Protein AF-A0AAP9E9R8-F1 (afdb_monomer)

Nearest PDB structures (foldseek):
  3x38-assembly2_D  TM=5.522E-01  e=5.256E+00  Saccharomyces cerevisiae S288C
  6zsa-assembly1_AY  TM=6.234E-01  e=9.623E+00  Homo sapiens

Radius of gyration: 12.61 Å; Cα contacts (8 Å, |Δi|>4): 44; chains: 1; bounding box: 23×25×42 Å

Solvent-accessible surface area (backbone atoms only — not comparable to full-atom values): 4217 Å² total; per-residue (Å²): 134,84,78,76,71,67,72,49,73,70,47,52,53,50,40,49,52,53,46,52,53,52,26,61,77,71,72,47,55,76,85,35,72,64,44,48,52,48,47,53,52,40,49,56,47,49,50,64,74,77,61,55,75,69,57,51,48,50,53,48,52,52,51,49,56,52,49,72,74,62,122

pLDDT: mean 85.02, std 15.74, range [34.16, 97.31]

Foldseek 3Di:
DPPPLDQDPVLVVLLVVLLVVVCVVVVHDCPDPLSVVLSVQSVVVRSVVPDDSVRSSVVSVVVVVVVVVPD

Secondary structure (DSSP, 8-state):
--------HHHHHHHHHHHHHHHHHTT--TTSHHHHHHHHHHHHHHHTT---HHHHHHHHHHHHHHHHH--

Mean predicted aligned error: 6.2 Å

Structure (mmCIF, N/CA/C/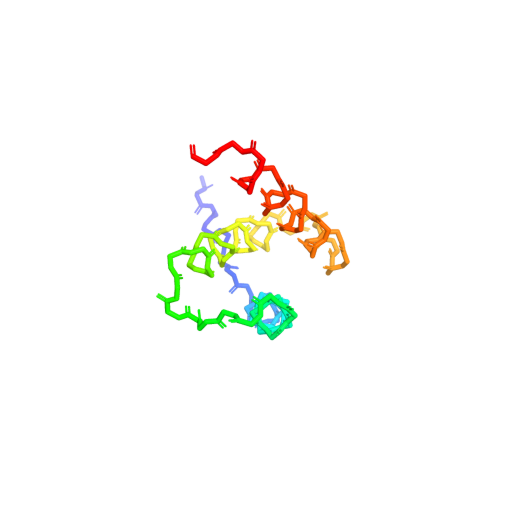O backbone):
data_AF-A0AAP9E9R8-F1
#
_entry.id   AF-A0AAP9E9R8-F1
#
loop_
_atom_site.group_PDB
_atom_site.id
_atom_site.type_symbol
_atom_site.label_atom_id
_atom_site.label_alt_id
_atom_site.label_comp_id
_atom_site.label_asym_id
_atom_site.label_entity_id
_atom_site.label_seq_id
_atom_site.pdbx_PDB_ins_code
_atom_site.Cartn_x
_atom_site.Cartn_y
_atom_site.Cartn_z
_atom_site.occupancy
_atom_site.B_iso_or_equiv
_atom_site.auth_seq_id
_atom_site.auth_comp_id
_atom_site.auth_asym_id
_atom_site.auth_atom_id
_atom_site.pdbx_PDB_model_num
ATOM 1 N N . MET A 1 1 ? -0.322 8.289 -30.237 1.00 34.16 1 MET A N 1
ATOM 2 C CA . MET A 1 1 ? -0.059 6.931 -29.721 1.00 34.16 1 MET A CA 1
ATOM 3 C C . MET A 1 1 ? -0.345 6.954 -28.231 1.00 34.16 1 MET A C 1
ATOM 5 O O . MET A 1 1 ? 0.452 7.492 -27.481 1.00 34.16 1 MET A O 1
ATOM 9 N N . THR A 1 2 ? -1.517 6.491 -27.811 1.00 43.78 2 THR A N 1
ATOM 10 C CA . THR A 1 2 ? -1.881 6.383 -26.393 1.00 43.78 2 THR A CA 1
ATOM 11 C C . THR A 1 2 ? -1.378 5.025 -25.915 1.00 43.78 2 THR A C 1
ATOM 13 O O . THR A 1 2 ? -2.078 4.023 -26.047 1.00 43.78 2 THR A O 1
ATOM 16 N N . GLN A 1 3 ? -0.125 4.962 -25.456 1.00 44.50 3 GLN A N 1
ATOM 17 C CA . GLN A 1 3 ? 0.329 3.808 -24.684 1.00 44.50 3 GLN A CA 1
ATOM 18 C C . GLN A 1 3 ? -0.524 3.780 -23.416 1.00 44.50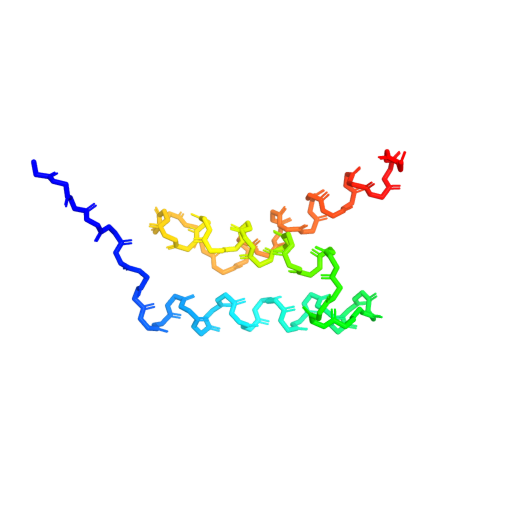 3 GLN A C 1
ATOM 20 O O . GLN A 1 3 ? -0.404 4.636 -22.547 1.00 44.50 3 GLN A O 1
ATOM 25 N N . ARG A 1 4 ? -1.462 2.833 -23.350 1.00 48.97 4 ARG A N 1
ATOM 26 C CA . ARG A 1 4 ? -1.992 2.383 -22.068 1.00 48.97 4 ARG A CA 1
ATOM 27 C C . ARG A 1 4 ? -0.824 1.680 -21.389 1.00 48.97 4 ARG A C 1
ATOM 29 O O . ARG A 1 4 ? -0.522 0.549 -21.758 1.00 48.97 4 ARG A O 1
ATOM 36 N N . GLU A 1 5 ? -0.150 2.377 -20.484 1.00 55.56 5 GLU A N 1
ATOM 37 C CA . GLU A 1 5 ? 0.815 1.800 -19.547 1.00 55.56 5 GLU A CA 1
ATOM 38 C C . GLU A 1 5 ? 0.047 0.783 -18.691 1.00 55.56 5 GLU A C 1
ATOM 40 O O . GLU A 1 5 ? -0.619 1.110 -17.709 1.00 55.56 5 GLU A O 1
ATOM 45 N N . GLY A 1 6 ? -0.027 -0.450 -19.188 1.00 56.19 6 GLY A N 1
ATOM 46 C CA . GLY A 1 6 ? -0.680 -1.548 -18.500 1.00 56.19 6 GLY A CA 1
ATOM 47 C C . GLY A 1 6 ? 0.202 -1.979 -17.343 1.00 56.19 6 GLY A C 1
ATOM 48 O O . GLY A 1 6 ? 1.387 -2.222 -17.540 1.00 56.19 6 GLY A O 1
ATOM 49 N N . LEU A 1 7 ? -0.374 -2.102 -16.148 1.00 60.28 7 LEU A N 1
ATOM 50 C CA . LEU A 1 7 ? 0.308 -2.729 -15.020 1.00 60.28 7 LEU A CA 1
ATOM 51 C C . LEU A 1 7 ? 0.798 -4.118 -15.435 1.00 60.28 7 LEU A C 1
ATOM 53 O O . LEU A 1 7 ? -0.004 -5.018 -15.698 1.00 60.28 7 LEU A O 1
ATOM 57 N N . HIS A 1 8 ? 2.114 -4.295 -15.482 1.00 66.19 8 HIS A N 1
ATOM 58 C CA . HIS A 1 8 ? 2.723 -5.605 -15.647 1.00 66.19 8 HIS A CA 1
ATOM 59 C C . HIS A 1 8 ? 2.373 -6.493 -14.436 1.00 66.19 8 HIS A C 1
ATOM 61 O O . HIS A 1 8 ? 2.236 -6.010 -13.310 1.00 66.19 8 HIS A O 1
ATOM 67 N N . GLY A 1 9 ? 2.224 -7.808 -14.639 1.00 62.09 9 GLY A N 1
ATOM 68 C CA . GLY A 1 9 ? 1.817 -8.738 -13.570 1.00 62.09 9 GLY A CA 1
ATOM 69 C C . GLY A 1 9 ? 2.737 -8.718 -12.338 1.00 62.09 9 GLY A C 1
ATOM 70 O O . GLY A 1 9 ? 2.259 -8.849 -11.213 1.00 62.09 9 GLY A O 1
ATOM 71 N N . ALA A 1 10 ? 4.035 -8.458 -12.537 1.00 61.88 10 ALA A N 1
ATOM 72 C CA . ALA A 1 10 ? 5.002 -8.255 -11.456 1.00 61.88 10 ALA A CA 1
ATOM 73 C C . ALA A 1 10 ? 4.711 -6.984 -10.629 1.00 61.88 10 ALA A C 1
ATOM 75 O O . ALA A 1 10 ? 4.825 -7.008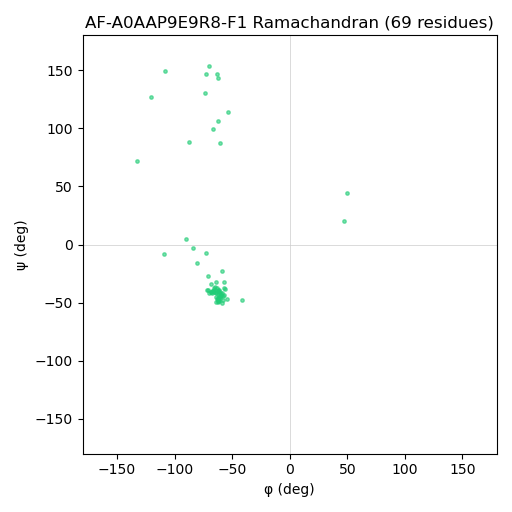 -9.405 1.00 61.88 10 ALA A O 1
ATOM 76 N N . SER A 1 11 ? 4.255 -5.905 -11.273 1.00 78.44 11 SER A N 1
ATOM 77 C CA . SER A 1 11 ? 3.892 -4.645 -10.616 1.00 78.44 11 SER A CA 1
ATOM 78 C C . SER A 1 11 ? 2.636 -4.788 -9.748 1.00 78.44 11 SER A C 1
ATOM 80 O O . SER A 1 11 ? 2.562 -4.191 -8.680 1.00 78.44 11 SER A O 1
ATOM 82 N N . LEU A 1 12 ? 1.669 -5.627 -10.145 1.00 84.56 12 LEU A N 1
ATOM 83 C CA . LEU A 1 12 ? 0.479 -5.910 -9.324 1.00 84.56 12 LEU A CA 1
ATOM 84 C C . LEU A 1 12 ? 0.797 -6.753 -8.087 1.00 84.56 12 LEU A C 1
ATOM 86 O O . LEU A 1 12 ? 0.241 -6.499 -7.019 1.00 84.56 12 LEU A O 1
ATOM 90 N N . MET A 1 13 ? 1.686 -7.740 -8.216 1.00 90.12 13 MET A 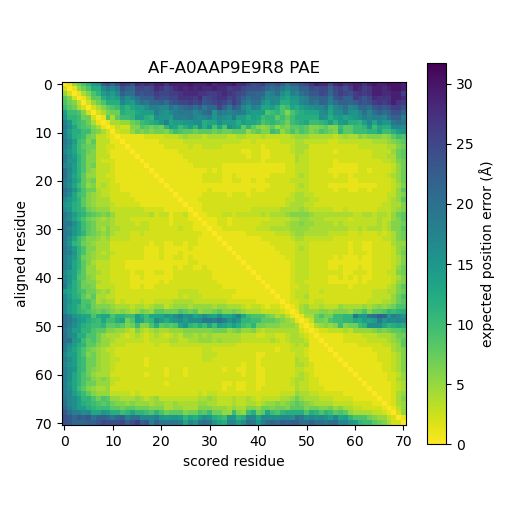N 1
ATOM 91 C CA . MET A 1 13 ? 2.155 -8.511 -7.061 1.00 90.12 13 MET A CA 1
ATOM 92 C C . MET A 1 13 ? 2.872 -7.618 -6.052 1.00 90.12 13 MET A C 1
ATOM 94 O O . MET A 1 13 ? 2.622 -7.737 -4.857 1.00 90.12 13 MET A O 1
ATOM 98 N N . LEU A 1 14 ? 3.705 -6.695 -6.538 1.00 90.31 14 LEU A N 1
ATOM 99 C CA . LEU A 1 14 ? 4.392 -5.730 -5.691 1.00 90.31 14 LEU A CA 1
ATOM 100 C C . LEU A 1 14 ? 3.408 -4.811 -4.958 1.00 90.31 14 LEU A C 1
ATOM 102 O O . LEU A 1 14 ? 3.499 -4.663 -3.744 1.00 90.31 14 LEU A O 1
ATOM 106 N N . VAL A 1 15 ? 2.443 -4.231 -5.681 1.00 92.69 15 VAL A N 1
ATOM 107 C CA . VAL A 1 15 ? 1.381 -3.406 -5.082 1.00 92.69 15 VAL A CA 1
ATOM 108 C C . VAL A 1 15 ? 0.656 -4.176 -3.986 1.00 92.69 15 VAL A C 1
ATOM 110 O O . VAL A 1 15 ? 0.457 -3.642 -2.900 1.00 92.69 15 VAL A O 1
ATOM 113 N N . ARG A 1 16 ? 0.281 -5.431 -4.258 1.00 94.44 16 ARG A N 1
ATOM 114 C CA . ARG A 1 16 ? -0.412 -6.269 -3.284 1.00 94.44 16 ARG A CA 1
ATOM 115 C C . ARG A 1 16 ? 0.441 -6.529 -2.046 1.00 94.44 16 ARG A C 1
ATOM 117 O O . ARG A 1 16 ? -0.070 -6.364 -0.951 1.00 94.44 16 ARG A O 1
ATOM 124 N N . GLN A 1 17 ? 1.711 -6.889 -2.216 1.00 95.19 17 GLN A N 1
ATOM 125 C CA . GLN A 1 17 ? 2.609 -7.150 -1.091 1.00 95.19 17 GLN A CA 1
ATOM 126 C C . GLN A 1 17 ? 2.745 -5.917 -0.192 1.00 95.19 17 GLN A C 1
ATOM 128 O O . GLN A 1 17 ? 2.516 -6.000 1.007 1.00 95.19 17 GLN A O 1
ATOM 133 N N . ILE A 1 18 ? 3.037 -4.757 -0.786 1.00 95.62 18 ILE A N 1
ATOM 134 C CA . ILE A 1 18 ? 3.189 -3.506 -0.035 1.00 95.62 18 ILE A CA 1
ATOM 135 C C . ILE A 1 18 ? 1.885 -3.136 0.689 1.00 95.62 18 ILE A C 1
ATOM 137 O O . ILE A 1 18 ? 1.926 -2.647 1.816 1.00 95.62 18 ILE A O 1
ATOM 141 N N . LEU A 1 19 ? 0.735 -3.358 0.047 1.00 96.69 19 LEU A N 1
ATOM 142 C CA . LEU A 1 19 ? -0.574 -3.070 0.625 1.00 96.69 19 LEU A CA 1
ATOM 143 C C . LEU A 1 19 ? -0.935 -4.021 1.772 1.00 96.69 19 LEU A C 1
ATOM 145 O O . LEU A 1 19 ? -1.480 -3.561 2.772 1.00 96.69 19 LEU A O 1
ATOM 149 N N . ASP A 1 20 ? -0.646 -5.314 1.629 1.00 97.06 20 ASP A N 1
ATOM 150 C CA . ASP A 1 20 ? -0.886 -6.317 2.668 1.00 97.06 20 ASP A CA 1
ATOM 151 C C . ASP A 1 20 ? -0.032 -5.992 3.910 1.00 97.06 20 ASP A C 1
ATOM 153 O O . ASP A 1 20 ? -0.582 -5.887 5.008 1.00 97.06 20 ASP A O 1
ATOM 157 N N . ASP A 1 21 ? 1.262 -5.693 3.723 1.00 96.81 21 ASP A N 1
ATOM 158 C CA . ASP A 1 21 ? 2.172 -5.291 4.807 1.00 96.81 21 ASP A CA 1
ATOM 159 C C . ASP A 1 21 ? 1.693 -3.996 5.499 1.00 96.81 21 ASP A C 1
ATOM 161 O O . ASP A 1 21 ? 1.646 -3.907 6.726 1.00 96.81 21 ASP A O 1
ATOM 165 N N . PHE A 1 22 ? 1.279 -2.992 4.716 1.00 96.81 22 PHE A N 1
ATOM 166 C CA . PHE A 1 22 ? 0.706 -1.746 5.238 1.00 96.81 22 PHE A CA 1
ATOM 167 C C . PHE A 1 22 ? -0.555 -2.012 6.071 1.00 96.81 22 PHE A C 1
ATOM 169 O O . PHE A 1 22 ? -0.721 -1.459 7.161 1.00 96.81 22 PHE A O 1
ATOM 176 N N . CYS A 1 23 ? -1.447 -2.879 5.588 1.00 97.31 23 CYS A N 1
ATOM 177 C CA . CYS A 1 23 ? -2.674 -3.195 6.308 1.00 97.31 23 CYS A CA 1
ATOM 178 C C . CYS A 1 23 ? -2.400 -3.928 7.626 1.00 97.31 23 CYS A C 1
ATOM 180 O O . CYS A 1 23 ? -3.041 -3.628 8.637 1.00 97.31 23 CYS A O 1
ATOM 182 N N . GLU A 1 24 ? -1.451 -4.865 7.622 1.00 97.00 24 GLU A N 1
ATOM 183 C CA . GLU A 1 24 ? -1.049 -5.618 8.808 1.00 97.00 24 GLU A CA 1
ATOM 184 C C . GLU A 1 24 ? -0.438 -4.701 9.876 1.00 97.00 24 GLU A C 1
ATOM 186 O O . GLU A 1 24 ? -0.886 -4.709 11.027 1.00 97.00 24 GLU A O 1
ATOM 191 N N . GLU A 1 25 ? 0.516 -3.850 9.494 1.00 96.69 25 GLU A N 1
ATOM 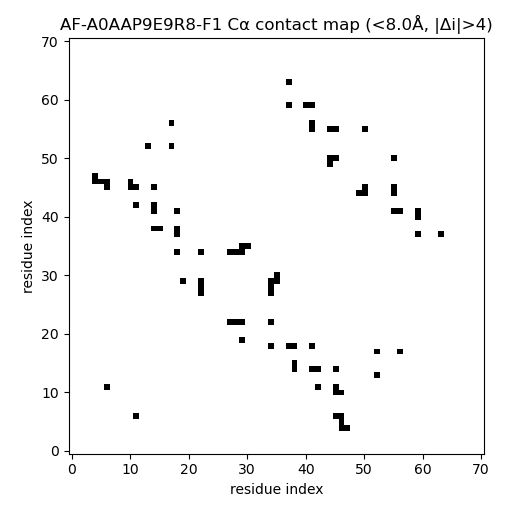192 C CA . GLU A 1 25 ? 1.203 -2.940 10.417 1.00 96.69 25 GLU A CA 1
ATOM 193 C C . GLU A 1 25 ? 0.252 -1.933 11.072 1.00 96.69 25 GLU A C 1
ATOM 195 O O . GLU A 1 25 ? 0.331 -1.681 12.279 1.00 96.69 25 GLU A O 1
ATOM 200 N N . HIS A 1 26 ? -0.704 -1.404 10.306 1.00 95.75 26 HIS A N 1
ATOM 201 C CA . HIS A 1 26 ? -1.688 -0.443 10.810 1.00 95.75 26 HIS A CA 1
ATOM 202 C C . HIS A 1 26 ? -2.959 -1.101 11.366 1.00 95.75 26 HIS A C 1
ATOM 204 O O . HIS A 1 26 ? -3.885 -0.401 11.783 1.00 95.75 26 HIS A O 1
ATOM 210 N N . ARG A 1 27 ? -3.006 -2.443 11.425 1.00 96.00 27 ARG A N 1
ATOM 211 C CA . ARG A 1 27 ? -4.150 -3.251 11.891 1.00 96.00 27 ARG A CA 1
ATOM 212 C C . ARG A 1 27 ? -5.473 -2.840 11.241 1.00 96.00 27 ARG A C 1
ATOM 214 O O . ARG A 1 27 ? -6.498 -2.718 11.915 1.00 96.00 27 ARG A O 1
ATOM 221 N N . MET A 1 28 ? -5.445 -2.621 9.932 1.00 95.19 28 MET A N 1
ATOM 222 C CA . MET A 1 28 ? -6.615 -2.245 9.145 1.00 95.19 28 MET A CA 1
ATOM 223 C C . MET A 1 28 ? -7.080 -3.396 8.259 1.00 95.19 28 MET A C 1
ATOM 225 O O . MET A 1 28 ? -6.299 -4.224 7.795 1.00 95.19 28 MET A O 1
ATOM 229 N N . ALA A 1 29 ? -8.385 -3.447 8.010 1.00 94.88 29 ALA A N 1
ATOM 230 C CA . ALA A 1 29 ? -8.924 -4.356 7.013 1.00 94.88 29 ALA A CA 1
ATOM 231 C C . ALA A 1 29 ? -8.579 -3.845 5.609 1.00 94.88 29 ALA A C 1
ATOM 233 O O . ALA A 1 29 ? -8.633 -2.646 5.352 1.00 94.88 29 ALA A O 1
ATOM 234 N N . ILE A 1 30 ? -8.351 -4.754 4.662 1.00 92.19 30 ILE A N 1
ATOM 235 C CA . ILE A 1 30 ? -8.135 -4.398 3.249 1.00 92.19 30 ILE A CA 1
ATOM 236 C C . ILE A 1 30 ? -9.326 -3.636 2.633 1.00 92.19 30 ILE A C 1
ATOM 238 O O . ILE A 1 30 ? -9.184 -2.908 1.655 1.00 92.19 30 ILE A O 1
ATOM 242 N N . SER A 1 31 ? -10.518 -3.802 3.214 1.00 93.56 31 SER A N 1
ATOM 243 C CA . SER A 1 31 ? -11.741 -3.091 2.837 1.00 93.56 31 SER A CA 1
ATOM 244 C C . SER A 1 31 ? -11.880 -1.712 3.488 1.00 93.56 31 SER A C 1
ATOM 246 O O . SER A 1 31 ? -12.874 -1.031 3.236 1.00 93.56 31 SER A O 1
ATOM 248 N N . ASP A 1 32 ? -10.950 -1.311 4.360 1.00 95.44 32 ASP A N 1
ATOM 249 C CA . ASP A 1 32 ? -10.942 0.020 4.961 1.00 95.44 32 ASP A CA 1
ATOM 250 C C . ASP A 1 32 ? -10.770 1.081 3.870 1.00 95.44 32 ASP A C 1
ATOM 252 O O . ASP A 1 32 ? -10.026 0.901 2.901 1.00 95.44 32 ASP A O 1
ATOM 256 N N . ARG A 1 33 ? -11.445 2.222 4.028 1.00 94.88 33 ARG A N 1
ATOM 257 C CA . ARG A 1 33 ? -11.324 3.338 3.085 1.00 94.88 33 ARG A CA 1
ATOM 258 C C . ARG A 1 33 ? -9.866 3.776 2.930 1.00 94.88 33 ARG A C 1
ATOM 260 O O . ARG A 1 33 ? -9.438 4.076 1.822 1.00 94.88 33 ARG A O 1
ATOM 267 N N . THR A 1 34 ? -9.107 3.771 4.016 1.00 95.44 34 THR A N 1
ATOM 268 C CA . THR A 1 34 ? -7.683 4.106 4.045 1.00 95.44 34 THR A CA 1
ATOM 269 C C . THR A 1 34 ? -6.857 3.116 3.231 1.00 95.44 34 THR A C 1
ATOM 271 O O . THR A 1 34 ? -6.033 3.537 2.424 1.00 95.44 34 THR A O 1
ATOM 274 N N . ALA A 1 35 ? -7.112 1.812 3.384 1.00 96.06 35 ALA A N 1
ATOM 275 C CA . ALA A 1 35 ? -6.448 0.769 2.604 1.00 96.06 35 ALA A CA 1
ATOM 276 C C . ALA A 1 35 ? -6.754 0.915 1.104 1.00 96.06 35 ALA A C 1
ATOM 278 O O . ALA A 1 35 ? -5.866 0.782 0.263 1.00 96.06 35 ALA A O 1
ATOM 279 N N . ILE A 1 36 ? -7.994 1.273 0.756 1.00 95.94 36 ILE A N 1
ATOM 280 C CA . ILE A 1 36 ? -8.393 1.536 -0.633 1.00 95.94 36 ILE A CA 1
ATOM 281 C C . ILE A 1 36 ? -7.644 2.746 -1.212 1.00 95.94 36 ILE A C 1
A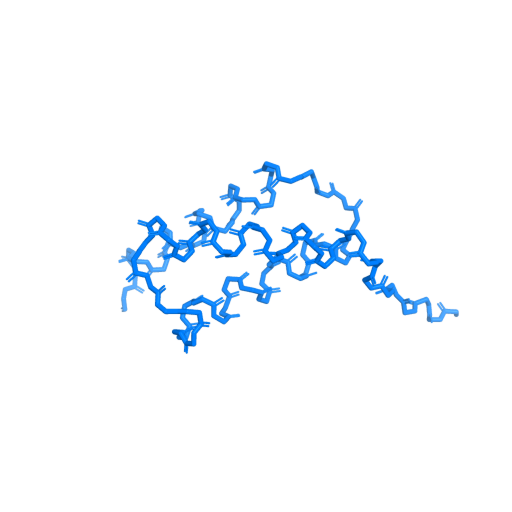TOM 283 O O . ILE A 1 36 ? -7.206 2.699 -2.364 1.00 95.94 36 ILE A O 1
ATOM 287 N N . GLU A 1 37 ? -7.479 3.827 -0.449 1.00 96.25 37 GLU A N 1
ATOM 288 C CA . GLU A 1 37 ? -6.704 4.992 -0.897 1.00 96.25 37 GLU A CA 1
ATOM 289 C C . GLU A 1 37 ? -5.203 4.673 -1.014 1.00 96.25 37 GLU A C 1
ATOM 291 O O . GLU A 1 37 ? -4.582 5.016 -2.022 1.00 96.25 37 GLU A O 1
ATOM 296 N N . ALA A 1 38 ? -4.635 3.921 -0.066 1.00 96.12 38 ALA A N 1
ATOM 297 C CA . ALA A 1 38 ? -3.259 3.427 -0.152 1.00 96.12 38 ALA A CA 1
ATOM 298 C C . ALA A 1 38 ? -3.043 2.577 -1.417 1.00 96.12 38 ALA A C 1
ATOM 300 O O . ALA A 1 38 ? -2.080 2.787 -2.158 1.00 96.12 38 ALA A O 1
ATOM 301 N N . ALA A 1 39 ? -3.984 1.683 -1.733 1.00 95.25 39 ALA A N 1
ATOM 302 C CA . ALA A 1 39 ? -3.951 0.875 -2.949 1.00 95.25 39 ALA A CA 1
ATOM 303 C C . ALA A 1 39 ? -3.935 1.741 -4.219 1.00 95.25 39 ALA A C 1
ATOM 305 O O . ALA A 1 39 ? -3.177 1.466 -5.149 1.00 95.25 39 ALA A O 1
ATOM 306 N N . ARG A 1 40 ? -4.734 2.817 -4.265 1.00 94.06 40 ARG A N 1
ATOM 307 C CA . ARG A 1 40 ? -4.761 3.756 -5.402 1.00 94.06 40 ARG A CA 1
ATOM 308 C C . ARG A 1 40 ? -3.418 4.452 -5.597 1.00 94.06 40 ARG A C 1
ATOM 310 O O . ARG A 1 40 ? -2.960 4.563 -6.734 1.00 94.06 40 ARG A O 1
ATOM 317 N N . ILE A 1 41 ? -2.783 4.881 -4.507 1.00 93.88 41 ILE A N 1
ATOM 318 C CA . ILE A 1 41 ? -1.454 5.503 -4.542 1.00 93.88 41 ILE A CA 1
ATOM 319 C C . ILE A 1 41 ? -0.425 4.507 -5.082 1.00 93.88 41 ILE A C 1
ATOM 321 O O . ILE A 1 41 ? 0.287 4.823 -6.034 1.00 93.88 41 ILE A O 1
ATOM 325 N N . LEU A 1 42 ? -0.392 3.285 -4.543 1.00 93.62 42 LEU A N 1
ATOM 326 C CA . LEU A 1 42 ? 0.537 2.238 -4.979 1.00 93.62 42 LEU A CA 1
ATOM 327 C C . LEU A 1 42 ? 0.363 1.886 -6.455 1.00 93.62 42 LEU A C 1
ATOM 329 O O . LEU A 1 42 ? 1.352 1.764 -7.172 1.00 93.62 42 LEU A O 1
ATOM 333 N N . ILE A 1 43 ? -0.878 1.779 -6.931 1.00 91.75 43 ILE A N 1
ATOM 334 C CA . ILE A 1 43 ? -1.166 1.550 -8.350 1.00 91.75 43 ILE A CA 1
ATOM 335 C C . ILE A 1 43 ? -0.625 2.701 -9.207 1.00 91.75 43 ILE A C 1
ATOM 337 O O . ILE A 1 43 ? 0.018 2.445 -10.222 1.00 91.75 43 ILE A O 1
ATOM 341 N N . GLY A 1 44 ? -0.839 3.957 -8.801 1.00 90.19 44 GLY A N 1
ATOM 342 C CA . GLY A 1 44 ? -0.319 5.120 -9.526 1.00 90.19 44 GLY A CA 1
ATOM 343 C C . GLY A 1 44 ? 1.211 5.134 -9.611 1.00 90.19 44 GLY A C 1
ATOM 344 O O . GLY A 1 44 ? 1.775 5.416 -10.670 1.00 90.19 44 GLY A O 1
ATOM 345 N N . LEU A 1 45 ? 1.885 4.769 -8.518 1.00 89.69 45 LEU A N 1
ATOM 346 C CA . LEU A 1 45 ? 3.346 4.666 -8.472 1.00 89.69 45 LEU A CA 1
ATOM 347 C C . LEU A 1 45 ? 3.864 3.508 -9.338 1.00 89.69 45 LEU A C 1
ATOM 349 O O . LEU A 1 45 ? 4.831 3.683 -10.075 1.00 89.69 45 LEU A O 1
ATOM 353 N N . ALA A 1 46 ? 3.183 2.361 -9.309 1.00 87.56 46 ALA A N 1
ATOM 354 C CA . ALA A 1 46 ? 3.538 1.179 -10.087 1.00 87.56 46 ALA A CA 1
ATOM 355 C C . ALA A 1 46 ? 3.369 1.384 -11.600 1.00 87.56 46 ALA A C 1
ATOM 357 O O . ALA A 1 46 ? 4.215 0.941 -12.373 1.00 87.56 46 ALA A O 1
ATOM 358 N N . VAL A 1 47 ? 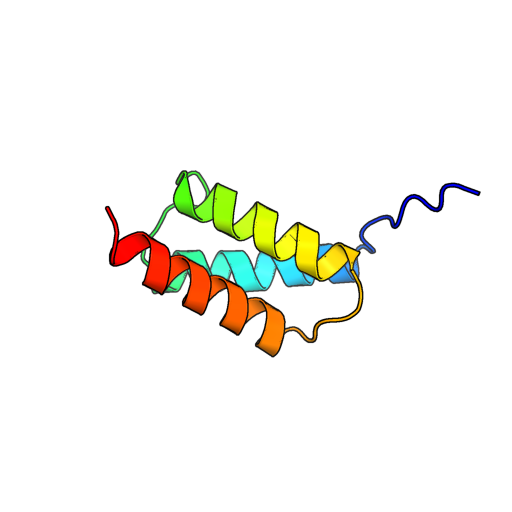2.298 2.066 -12.027 1.00 85.75 47 VAL A N 1
ATOM 359 C CA . VAL A 1 47 ? 2.064 2.422 -13.441 1.00 85.75 47 VAL A CA 1
ATOM 360 C C . VAL A 1 47 ? 3.135 3.379 -13.955 1.00 85.75 47 VAL A C 1
ATOM 362 O O . VAL A 1 47 ? 3.506 3.311 -15.118 1.00 85.75 47 VAL A O 1
ATOM 365 N N . SER A 1 48 ? 3.657 4.248 -13.089 1.00 78.50 48 SER A N 1
ATOM 366 C CA . SER A 1 48 ? 4.664 5.233 -13.483 1.00 78.50 48 SER A CA 1
ATOM 367 C C . SER A 1 48 ? 6.053 4.624 -13.744 1.00 78.50 48 SER A C 1
ATOM 369 O O . SER A 1 48 ? 6.933 5.367 -14.168 1.00 78.50 48 SER A O 1
ATOM 371 N N . GLU A 1 49 ? 6.268 3.329 -13.449 1.00 67.25 49 GLU A N 1
ATOM 372 C CA . GLU A 1 49 ? 7.508 2.534 -13.636 1.00 67.25 49 GLU A CA 1
ATOM 373 C C . GLU A 1 49 ? 8.819 3.197 -13.157 1.00 67.25 49 GLU A C 1
ATOM 375 O O . GLU A 1 49 ? 9.918 2.831 -13.569 1.00 67.25 49 GLU A O 1
ATOM 380 N N . ARG A 1 50 ? 8.727 4.190 -12.271 1.00 69.38 50 ARG A N 1
ATOM 381 C CA . ARG 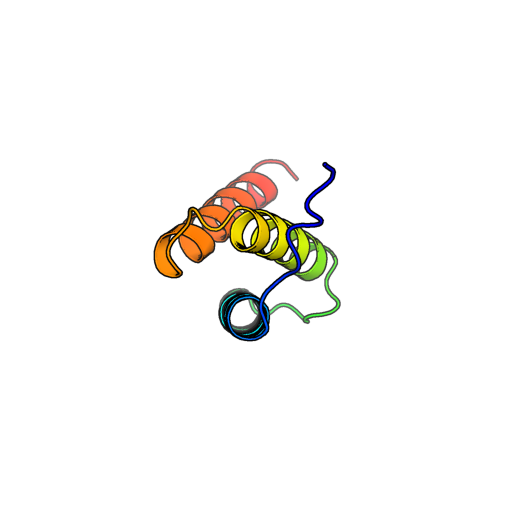A 1 50 ? 9.860 5.031 -11.844 1.00 69.38 50 ARG A CA 1
ATOM 382 C C . ARG A 1 50 ? 10.318 4.774 -10.420 1.00 69.38 50 ARG A C 1
ATOM 384 O O . ARG A 1 50 ? 11.315 5.346 -9.995 1.00 69.38 50 ARG A O 1
ATOM 391 N N . GLU A 1 51 ? 9.568 3.978 -9.674 1.00 74.56 51 GLU A N 1
ATOM 392 C CA . GLU A 1 51 ? 9.701 3.896 -8.227 1.00 74.56 51 GLU A CA 1
ATOM 393 C C . GLU A 1 51 ? 10.050 2.474 -7.813 1.00 74.56 51 GLU A C 1
ATOM 395 O O . GLU A 1 51 ? 9.364 1.516 -8.170 1.00 74.56 51 GLU A O 1
ATOM 400 N N . GLU A 1 52 ? 11.126 2.343 -7.043 1.00 85.88 52 GLU A N 1
ATOM 401 C CA . GLU A 1 52 ? 11.499 1.073 -6.434 1.00 85.88 52 GLU A CA 1
ATOM 402 C C . GLU A 1 52 ? 10.512 0.690 -5.313 1.00 85.88 52 GLU A C 1
ATOM 404 O O . GLU A 1 52 ? 9.944 1.574 -4.660 1.00 85.88 52 GLU A O 1
ATOM 409 N N . PRO A 1 53 ? 10.348 -0.615 -5.016 1.00 86.12 53 PRO A N 1
ATOM 410 C CA . PRO A 1 53 ? 9.502 -1.123 -3.932 1.00 86.12 53 PRO A CA 1
ATOM 411 C C . PRO A 1 53 ? 9.568 -0.337 -2.614 1.00 86.12 53 PRO A C 1
ATOM 413 O O . PRO A 1 53 ? 8.539 0.017 -2.039 1.00 86.12 53 PRO A O 1
ATOM 416 N N . MET A 1 54 ? 10.780 -0.031 -2.140 1.00 88.44 54 MET A N 1
ATOM 417 C CA . MET A 1 54 ? 10.978 0.693 -0.882 1.00 88.44 54 MET A CA 1
ATOM 418 C C . MET A 1 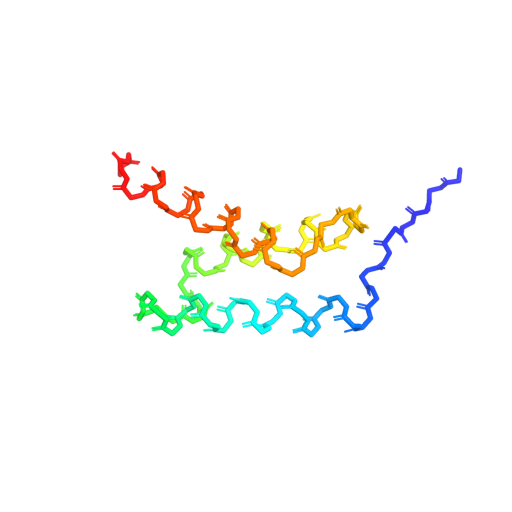54 ? 10.485 2.140 -0.956 1.00 88.44 54 MET A C 1
ATOM 420 O O . MET A 1 54 ? 9.853 2.619 -0.016 1.00 88.44 54 MET A O 1
ATOM 424 N N . ALA A 1 55 ? 10.713 2.820 -2.082 1.00 90.50 55 ALA A N 1
ATOM 425 C CA . ALA A 1 55 ? 10.236 4.183 -2.294 1.00 90.50 55 ALA A CA 1
ATOM 426 C C . ALA A 1 55 ? 8.703 4.229 -2.356 1.00 90.50 55 ALA A C 1
ATOM 428 O O . ALA A 1 55 ? 8.081 5.126 -1.784 1.00 90.50 55 ALA A O 1
ATOM 429 N N . MET A 1 56 ? 8.078 3.228 -2.987 1.00 92.31 56 MET A N 1
ATOM 430 C CA . MET A 1 56 ? 6.621 3.098 -3.009 1.00 92.31 56 MET A CA 1
ATOM 431 C C . MET A 1 56 ? 6.041 2.956 -1.602 1.00 92.31 56 MET A C 1
ATOM 433 O O . MET A 1 56 ? 5.083 3.654 -1.265 1.00 92.31 56 MET A O 1
ATOM 437 N N . ARG A 1 57 ? 6.641 2.096 -0.767 1.00 94.00 57 ARG A N 1
ATOM 438 C CA . ARG A 1 57 ? 6.213 1.928 0.627 1.00 94.00 57 ARG A CA 1
ATOM 439 C C . ARG A 1 57 ? 6.360 3.226 1.415 1.00 94.00 57 ARG A C 1
ATOM 441 O O . ARG A 1 57 ? 5.404 3.656 2.053 1.00 94.00 57 ARG A O 1
ATOM 448 N N . GLN A 1 58 ? 7.521 3.873 1.326 1.00 94.44 58 GLN A N 1
ATOM 449 C CA . GLN A 1 58 ? 7.789 5.117 2.044 1.00 94.44 58 GLN A CA 1
ATOM 450 C C . GLN A 1 58 ? 6.758 6.206 1.710 1.00 94.44 58 GLN A C 1
ATOM 452 O O . GLN A 1 58 ? 6.234 6.854 2.612 1.00 94.44 58 GLN A O 1
ATOM 457 N N . LYS A 1 59 ? 6.402 6.370 0.431 1.00 93.69 59 LYS A N 1
ATOM 458 C CA . LYS A 1 59 ? 5.409 7.369 0.003 1.00 93.69 59 LYS A CA 1
ATOM 459 C C . LYS A 1 59 ? 4.015 7.117 0.573 1.00 93.69 59 LYS A C 1
ATOM 461 O O . LYS A 1 59 ? 3.314 8.071 0.908 1.00 93.69 59 LYS A O 1
ATOM 466 N N . VAL A 1 60 ? 3.603 5.853 0.688 1.00 94.94 60 VAL A N 1
ATOM 467 C CA . VAL A 1 60 ? 2.326 5.501 1.328 1.00 94.94 60 VAL A CA 1
ATOM 468 C C . VAL A 1 60 ? 2.357 5.814 2.822 1.00 94.94 60 VAL A C 1
ATOM 470 O O . VAL A 1 60 ? 1.396 6.386 3.330 1.00 94.94 60 VAL A O 1
ATOM 473 N N . GLU A 1 61 ? 3.458 5.522 3.515 1.00 95.88 61 GLU A N 1
ATOM 474 C CA . GLU A 1 61 ? 3.602 5.845 4.943 1.00 95.88 61 GLU A CA 1
ATOM 475 C C . GLU A 1 61 ? 3.605 7.353 5.216 1.00 95.88 61 GLU A C 1
ATOM 477 O O . GLU A 1 61 ? 2.977 7.828 6.169 1.00 95.88 61 GLU A O 1
ATOM 482 N N . GLU A 1 62 ? 4.282 8.128 4.368 1.00 95.38 62 GLU A N 1
ATOM 483 C CA . GLU A 1 62 ? 4.293 9.591 4.443 1.00 95.38 62 GLU A CA 1
ATOM 484 C C . GLU A 1 62 ? 2.883 10.158 4.251 1.00 95.38 62 GLU A C 1
ATOM 486 O O . GLU A 1 62 ? 2.414 10.960 5.065 1.00 95.38 62 GLU A O 1
ATOM 491 N N . TRP A 1 63 ? 2.170 9.689 3.223 1.00 95.62 63 TRP A N 1
ATOM 492 C CA . TRP A 1 63 ? 0.776 10.061 2.994 1.00 95.62 63 TRP A CA 1
ATOM 493 C C . TRP A 1 63 ? -0.112 9.707 4.193 1.00 95.62 63 TRP A C 1
ATOM 495 O O . TRP A 1 63 ? -0.864 10.560 4.674 1.00 95.62 63 TRP A O 1
ATOM 505 N N . PHE A 1 64 ? -0.003 8.483 4.714 1.00 95.38 64 PHE A N 1
ATOM 506 C CA . PHE A 1 64 ? -0.822 8.032 5.834 1.00 95.38 64 PHE A CA 1
ATOM 507 C C . PHE A 1 64 ? -0.558 8.878 7.085 1.00 95.38 64 PHE A C 1
ATOM 509 O O . PHE A 1 64 ? -1.495 9.403 7.693 1.00 95.38 64 PHE A O 1
ATOM 516 N N . SER A 1 65 ? 0.713 9.127 7.401 1.00 93.81 65 SER A N 1
ATOM 517 C CA . SER A 1 65 ? 1.133 9.993 8.508 1.00 93.81 65 SER A CA 1
ATOM 518 C C . SER A 1 65 ? 0.572 11.413 8.390 1.00 93.81 65 SER A C 1
ATOM 520 O O . SER A 1 65 ? 0.214 12.027 9.396 1.00 93.81 65 SER A O 1
ATOM 522 N N . HIS A 1 66 ? 0.480 11.950 7.171 1.00 92.12 66 HIS A N 1
ATOM 523 C CA . HIS A 1 66 ? -0.109 13.265 6.921 1.00 92.12 66 HIS A CA 1
ATOM 524 C C . HIS A 1 66 ? -1.632 13.248 7.087 1.00 92.12 66 HIS A C 1
ATOM 526 O O . HIS A 1 66 ? -2.184 14.184 7.664 1.00 92.12 66 HIS A O 1
ATOM 532 N N . SER A 1 67 ? -2.298 12.180 6.642 1.00 87.50 67 SER A N 1
ATOM 533 C CA . SER A 1 67 ? -3.752 12.025 6.772 1.00 87.50 67 SER A CA 1
ATOM 534 C C . SER A 1 67 ? -4.207 11.929 8.234 1.00 87.50 67 SER A C 1
ATOM 536 O O . SER A 1 67 ? -5.204 12.531 8.608 1.00 87.50 67 SER A O 1
ATOM 538 N N . GLN A 1 68 ? -3.421 11.272 9.095 1.00 85.62 68 GLN A N 1
ATOM 539 C CA . GLN A 1 68 ? -3.701 11.163 10.533 1.00 85.62 68 GLN A CA 1
ATOM 540 C C . GLN A 1 68 ? -3.511 12.485 11.293 1.00 85.62 68 GLN A C 1
ATOM 542 O O . GLN A 1 68 ? -4.123 12.701 12.336 1.00 85.62 68 GLN A O 1
ATOM 547 N N . ARG A 1 69 ? -2.647 13.381 10.797 1.00 78.75 69 ARG A N 1
ATOM 548 C CA . ARG A 1 69 ? -2.380 14.683 11.436 1.00 78.75 69 ARG A CA 1
ATOM 549 C C . ARG A 1 69 ? -3.437 15.739 11.126 1.00 78.75 69 ARG A C 1
ATOM 551 O O . ARG A 1 69 ? -3.462 16.759 11.810 1.00 78.75 69 ARG A O 1
ATOM 558 N N . ASN A 1 70 ? -4.270 15.519 10.113 1.00 58.56 70 ASN A N 1
ATOM 559 C CA . ASN A 1 70 ? -5.282 16.473 9.671 1.00 58.56 70 ASN A CA 1
ATOM 560 C C . ASN A 1 70 ? -6.633 15.750 9.476 1.00 58.56 70 ASN A C 1
ATOM 562 O O . ASN A 1 70 ? -7.009 15.494 8.330 1.00 58.56 70 ASN A O 1
ATOM 566 N N . PRO A 1 71 ? -7.292 15.345 10.582 1.00 54.81 71 PRO A N 1
ATOM 567 C CA . PRO A 1 71 ? -8.500 14.517 10.561 1.00 54.81 71 PRO A CA 1
ATOM 568 C C . PRO A 1 71 ? -9.742 15.237 10.020 1.00 54.81 71 PRO A C 1
ATOM 570 O O . PRO A 1 71 ? -9.874 16.464 10.238 1.00 54.81 71 PRO A O 1
#

Sequence (71 aa):
MTQREGLHGASLMLVRQILDDFCEEHRMAISDRTAIEAARILIGLAVSEREEPMAMRQKVEEWFSHSQRNP

Organism: Agrobacterium tumefaciens (NCBI:txid358)